Protein AF-A0A846P3D3-F1 (afdb_monomer)

Foldseek 3Di:
DPPVVVVLVVVVVVLVVQVVCCVVPNPCSLVVVLVVLLVVLLVVLCVVCVPPAQQFVVSVCCDPVPVDPRQVVFWDKDWPDGDRFKTKIKTQGGNLLVSCVVVVNLVSSCSNPVVSVVSSSCSRPVQKDWDWPDDSSVVGRITIIMIGRDD

Structure (mmCIF, N/CA/C/O backbone):
data_AF-A0A846P3D3-F1
#
_entry.id   AF-A0A846P3D3-F1
#
loop_
_atom_site.group_PDB
_atom_site.id
_atom_site.type_symbol
_atom_site.label_atom_id
_atom_site.label_alt_id
_atom_site.label_comp_id
_atom_site.label_asym_id
_atom_site.label_entity_id
_atom_site.label_seq_id
_atom_site.pdbx_PDB_ins_code
_atom_site.Cartn_x
_atom_site.Cartn_y
_atom_site.Cartn_z
_atom_site.occupancy
_atom_site.B_iso_or_equiv
_atom_site.auth_seq_id
_atom_site.auth_comp_id
_atom_site.auth_asym_id
_atom_site.auth_atom_id
_atom_site.pdbx_PDB_model_num
ATOM 1 N N . MET A 1 1 ? 13.171 -7.861 20.422 1.00 57.34 1 MET A N 1
ATOM 2 C CA . MET A 1 1 ? 11.739 -7.780 20.056 1.00 57.34 1 MET A CA 1
ATOM 3 C C . MET A 1 1 ? 11.678 -7.759 18.538 1.00 57.34 1 MET A C 1
ATOM 5 O O . MET A 1 1 ? 12.420 -6.981 17.956 1.00 57.34 1 MET A O 1
ATOM 9 N N . ASP A 1 2 ? 10.914 -8.660 17.919 1.00 84.06 2 ASP A N 1
ATOM 10 C CA . ASP A 1 2 ? 10.761 -8.735 16.457 1.00 84.06 2 ASP A CA 1
ATOM 11 C C . ASP A 1 2 ? 10.287 -7.377 15.907 1.00 84.06 2 ASP A C 1
ATOM 13 O O . ASP A 1 2 ? 9.361 -6.783 16.462 1.00 84.06 2 ASP A O 1
ATOM 17 N N . SER A 1 3 ? 10.919 -6.873 14.841 1.00 84.38 3 SER A N 1
ATOM 18 C CA . SER A 1 3 ? 10.549 -5.611 14.187 1.00 84.38 3 SER A CA 1
ATOM 19 C C . SER A 1 3 ? 9.067 -5.544 13.808 1.00 84.38 3 SER A C 1
ATOM 21 O O . SER A 1 3 ? 8.473 -4.469 13.872 1.00 84.38 3 SER A O 1
ATOM 23 N N . LEU A 1 4 ? 8.443 -6.681 13.475 1.00 89.50 4 LEU A N 1
ATOM 24 C CA . LEU A 1 4 ? 7.014 -6.728 13.153 1.00 89.50 4 LEU A CA 1
ATOM 25 C C . LEU A 1 4 ? 6.129 -6.592 14.391 1.00 89.50 4 LEU A C 1
ATOM 27 O O . LEU A 1 4 ? 5.086 -5.947 14.324 1.00 89.50 4 LEU A O 1
ATOM 31 N N . GLU A 1 5 ? 6.551 -7.128 15.536 1.00 91.88 5 GLU A N 1
ATOM 32 C CA . GLU A 1 5 ? 5.838 -6.917 16.800 1.00 91.88 5 GLU A CA 1
ATOM 33 C C . GLU A 1 5 ? 5.926 -5.457 17.258 1.00 91.88 5 GLU A C 1
ATOM 35 O O . GLU A 1 5 ? 4.974 -4.928 17.831 1.00 91.88 5 GLU A O 1
ATOM 40 N N . ILE A 1 6 ? 7.035 -4.772 16.961 1.00 93.94 6 ILE A N 1
ATOM 41 C CA . ILE A 1 6 ? 7.163 -3.329 17.203 1.00 93.94 6 ILE A CA 1
ATOM 42 C C . ILE A 1 6 ? 6.209 -2.544 16.297 1.00 93.94 6 ILE A C 1
ATOM 44 O O . ILE A 1 6 ? 5.409 -1.751 16.793 1.00 93.94 6 ILE A O 1
ATOM 48 N N . GLU A 1 7 ? 6.240 -2.786 14.983 1.00 93.75 7 GLU A N 1
ATOM 49 C CA . GLU A 1 7 ? 5.350 -2.098 14.036 1.00 93.75 7 GLU A CA 1
ATOM 50 C C . GLU A 1 7 ? 3.873 -2.366 14.354 1.00 93.75 7 GLU A C 1
ATOM 52 O O . GLU A 1 7 ? 3.046 -1.460 14.272 1.00 93.75 7 GLU A O 1
ATOM 57 N N . LYS A 1 8 ? 3.525 -3.583 14.788 1.00 95.75 8 LYS A N 1
ATOM 58 C CA . LYS A 1 8 ? 2.164 -3.918 15.219 1.00 95.75 8 LYS A CA 1
ATOM 59 C C . LYS A 1 8 ? 1.699 -3.023 16.365 1.00 95.75 8 LYS A C 1
ATOM 61 O O . LYS A 1 8 ? 0.603 -2.474 16.277 1.00 95.75 8 LYS A O 1
ATOM 66 N N . LYS A 1 9 ? 2.528 -2.830 17.399 1.00 96.69 9 LYS A N 1
ATOM 67 C CA . LYS A 1 9 ? 2.213 -1.928 18.522 1.00 96.69 9 LYS A CA 1
ATOM 68 C C . LYS A 1 9 ? 1.972 -0.499 18.034 1.00 96.69 9 LYS A C 1
ATOM 70 O O . LYS A 1 9 ? 0.965 0.105 18.396 1.00 96.69 9 LYS A O 1
ATOM 75 N N . TYR A 1 10 ? 2.812 0.005 17.129 1.00 96.94 10 TYR A N 1
ATOM 76 C CA . TYR A 1 10 ? 2.613 1.335 16.544 1.00 96.94 10 TYR A CA 1
ATOM 77 C C . TYR A 1 10 ? 1.358 1.437 15.671 1.00 96.94 10 TYR A C 1
ATOM 79 O O . TYR A 1 10 ? 0.704 2.482 15.652 1.00 96.94 10 TYR A O 1
ATOM 87 N N . ILE A 1 11 ? 0.978 0.375 14.954 1.00 97.62 11 ILE A N 1
ATOM 88 C CA . ILE A 1 11 ? -0.299 0.330 14.231 1.00 97.62 11 ILE A CA 1
ATOM 89 C C . ILE A 1 11 ? -1.469 0.379 15.216 1.00 97.62 11 ILE A C 1
ATOM 91 O O . ILE A 1 11 ? -2.399 1.157 15.002 1.00 97.62 11 ILE A O 1
ATOM 95 N N . GLU A 1 12 ? -1.429 -0.406 16.292 1.00 98.31 12 GLU A N 1
ATOM 96 C CA . GLU A 1 12 ? -2.471 -0.422 17.324 1.00 98.31 12 GLU A CA 1
ATOM 97 C C . GLU A 1 12 ? -2.650 0.957 17.971 1.00 98.31 12 GLU A C 1
ATOM 99 O O . GLU A 1 12 ? -3.777 1.445 18.094 1.00 98.31 12 GLU A O 1
ATOM 104 N N . GLU A 1 13 ? -1.552 1.618 18.336 1.00 98.25 13 GLU A N 1
ATOM 105 C CA . GLU A 1 13 ? -1.558 2.985 18.863 1.00 98.25 13 GLU A CA 1
ATOM 106 C C . GLU A 1 13 ? -2.115 3.980 17.844 1.00 98.25 13 GLU A C 1
ATOM 108 O O . GLU A 1 13 ? -3.034 4.738 18.159 1.00 98.25 13 GLU A O 1
ATOM 113 N N . ARG A 1 14 ? -1.632 3.938 16.595 1.00 97.62 14 ARG A N 1
ATOM 114 C CA . ARG A 1 14 ? -2.106 4.812 15.513 1.00 97.62 14 ARG A CA 1
ATOM 115 C C . ARG A 1 14 ? -3.607 4.666 15.289 1.00 97.62 14 ARG A C 1
ATOM 117 O O . ARG A 1 14 ? -4.296 5.673 15.137 1.00 97.62 14 ARG A O 1
ATOM 124 N N . VAL A 1 15 ? -4.123 3.436 15.278 1.00 98.38 15 VAL A N 1
ATOM 125 C CA . VAL A 1 15 ? -5.561 3.171 15.145 1.00 98.38 15 VAL A CA 1
ATOM 126 C C . VAL A 1 15 ? -6.323 3.783 16.319 1.00 98.38 15 VAL A C 1
ATOM 128 O O . VAL A 1 15 ? -7.286 4.512 16.088 1.00 98.38 15 VAL A O 1
ATOM 131 N N . LYS A 1 16 ? -5.883 3.557 17.564 1.00 98.25 16 LYS A N 1
ATOM 132 C CA . LYS A 1 16 ? -6.533 4.124 18.761 1.00 98.25 16 LYS A CA 1
ATOM 133 C C . LYS A 1 16 ? -6.556 5.653 18.728 1.00 98.25 16 LYS A C 1
ATOM 135 O O . LYS A 1 16 ? -7.607 6.247 18.962 1.00 98.25 16 LYS A O 1
ATOM 140 N N . VAL A 1 17 ? -5.434 6.284 18.383 1.00 97.94 17 VAL A N 1
ATOM 141 C CA . VAL A 1 17 ? -5.314 7.746 18.279 1.00 97.94 17 VAL A CA 1
ATOM 142 C C . VAL A 1 17 ? -6.241 8.294 17.196 1.00 97.94 17 VAL A C 1
ATOM 144 O O . VAL A 1 17 ? -7.031 9.197 17.465 1.00 97.94 17 VAL A O 1
ATOM 147 N N . LEU A 1 18 ? -6.211 7.729 15.985 1.00 97.69 18 LEU A N 1
ATOM 148 C CA . LEU A 1 18 ? -7.060 8.194 14.885 1.00 97.69 18 LEU A CA 1
ATOM 149 C C . LEU A 1 18 ? -8.551 8.011 15.186 1.00 97.69 18 LEU A C 1
ATOM 151 O O . LEU A 1 18 ? -9.343 8.883 14.840 1.00 97.69 18 LEU A O 1
ATOM 155 N N . ARG A 1 19 ? -8.937 6.931 15.874 1.00 97.38 19 ARG A N 1
ATOM 156 C CA . ARG A 1 19 ? -10.322 6.723 16.324 1.00 97.38 19 ARG A CA 1
ATOM 157 C C . ARG A 1 19 ? -10.750 7.717 17.397 1.00 97.38 19 ARG A C 1
ATOM 159 O O . ARG A 1 19 ? -11.865 8.230 17.333 1.00 97.38 19 ARG A O 1
ATOM 166 N N . ALA A 1 20 ? -9.882 8.019 18.360 1.00 97.62 20 ALA A N 1
ATOM 167 C CA . ALA A 1 20 ? -10.166 9.033 19.372 1.00 97.62 20 ALA A CA 1
ATOM 168 C C . ALA A 1 20 ? -10.369 10.418 18.734 1.00 97.62 20 ALA A C 1
ATOM 170 O O . ALA A 1 20 ? -11.333 11.112 19.057 1.00 97.62 20 ALA A O 1
ATOM 171 N N . LEU A 1 21 ? -9.513 10.781 17.773 1.00 97.00 21 LEU A N 1
ATOM 172 C CA . LEU A 1 21 ? -9.635 12.024 17.010 1.00 97.00 21 LEU A CA 1
ATOM 173 C C . LEU A 1 21 ? -10.881 12.042 16.117 1.00 97.00 21 LEU A C 1
ATOM 175 O O . LEU A 1 21 ? -11.544 13.068 16.004 1.00 97.00 21 LEU A O 1
ATOM 179 N N . GLU A 1 22 ? -11.235 10.919 15.490 1.00 96.38 22 GLU A N 1
ATOM 180 C CA . GLU A 1 22 ? -12.458 10.806 14.687 1.00 96.38 22 GLU A CA 1
ATOM 181 C C . GLU A 1 22 ? -13.708 11.035 15.541 1.00 96.38 22 GLU A C 1
ATOM 183 O O . GLU A 1 22 ? -14.631 11.721 15.103 1.00 96.38 22 GLU A O 1
ATOM 188 N N . LYS A 1 23 ? -13.724 10.529 16.779 1.00 94.94 23 LYS A N 1
ATOM 189 C CA . LYS A 1 23 ? -14.835 10.740 17.714 1.00 94.94 23 LYS A CA 1
ATOM 190 C C . LYS A 1 23 ? -15.013 12.214 18.092 1.00 94.94 23 LYS A C 1
ATOM 192 O O . LYS A 1 23 ? -16.148 12.648 18.257 1.00 94.94 23 LYS A O 1
ATOM 197 N N . SER A 1 24 ? -13.925 12.976 18.229 1.00 92.81 24 SER A N 1
ATOM 198 C CA . SER A 1 24 ? -13.985 14.393 18.621 1.00 92.81 24 SER A CA 1
ATOM 199 C C . SER A 1 24 ? -14.129 15.364 17.444 1.00 92.81 24 SER A C 1
ATOM 201 O O . SER A 1 24 ? -14.708 16.432 17.607 1.00 92.81 24 SER A O 1
ATOM 203 N N . SER A 1 25 ? -13.607 15.008 16.265 1.00 92.31 25 SER A N 1
ATOM 204 C CA . SER A 1 25 ? -13.448 15.918 15.114 1.00 92.31 25 SER A CA 1
ATOM 205 C C . SER A 1 25 ? -14.168 15.449 13.839 1.00 92.31 25 SER A C 1
ATOM 207 O O . SER A 1 25 ? -14.136 16.132 12.812 1.00 92.31 25 SER A O 1
ATOM 209 N N . GLY A 1 26 ? -14.813 14.281 13.881 1.00 91.38 26 GLY A N 1
ATOM 210 C CA . GLY A 1 26 ? -15.526 13.665 12.764 1.00 91.38 26 GLY A CA 1
ATOM 211 C C . GLY A 1 26 ? -14.628 12.929 11.761 1.00 91.38 26 GLY A C 1
ATOM 212 O O . GLY A 1 26 ? -13.402 13.050 11.754 1.00 91.38 26 GLY A O 1
ATOM 213 N N . LYS A 1 27 ? -15.263 12.185 10.843 1.00 84.69 27 LYS A N 1
ATOM 214 C CA . LYS A 1 27 ? -14.602 11.268 9.884 1.00 84.69 27 LYS A CA 1
ATOM 215 C C . LYS A 1 27 ? -13.538 11.917 8.990 1.00 84.69 27 LYS A C 1
ATOM 217 O O . LYS A 1 27 ? -12.589 11.255 8.573 1.00 84.69 27 LYS A O 1
ATOM 222 N N . LYS A 1 28 ? -13.659 13.225 8.727 1.00 94.19 28 LYS A N 1
ATOM 223 C CA . LYS A 1 28 ? -12.717 13.985 7.886 1.00 94.19 28 LYS A CA 1
ATOM 224 C C . LYS A 1 28 ? -11.292 13.999 8.446 1.00 94.19 28 LYS A C 1
ATOM 226 O O . LYS A 1 28 ? -10.359 14.260 7.691 1.00 94.19 28 LYS A O 1
ATOM 231 N N . ILE A 1 29 ? -11.092 13.735 9.741 1.00 96.31 29 ILE A N 1
ATOM 232 C CA . ILE A 1 29 ? -9.746 13.742 10.323 1.00 96.31 29 ILE A CA 1
ATOM 233 C C . ILE A 1 29 ? -8.871 12.611 9.778 1.00 96.31 29 ILE A C 1
ATOM 235 O O . ILE A 1 29 ? -7.685 12.824 9.543 1.00 96.31 29 ILE A O 1
ATOM 239 N N . ILE A 1 30 ? -9.455 11.440 9.501 1.00 96.38 30 ILE A N 1
ATOM 240 C CA . ILE A 1 30 ? -8.717 10.311 8.925 1.00 96.38 30 ILE A CA 1
ATOM 241 C C . ILE A 1 30 ? -8.305 10.645 7.489 1.00 96.38 30 ILE A C 1
ATOM 243 O O . ILE A 1 30 ? -7.184 10.340 7.091 1.00 96.38 30 ILE A O 1
ATOM 247 N N . ASP A 1 31 ? -9.173 11.317 6.725 1.00 96.50 31 ASP A N 1
ATOM 248 C CA . ASP A 1 31 ? -8.834 11.792 5.377 1.00 96.50 31 ASP A CA 1
ATOM 249 C C . ASP A 1 31 ? -7.683 12.797 5.406 1.00 96.50 31 ASP A C 1
ATOM 251 O O . ASP A 1 31 ? -6.713 12.638 4.672 1.00 96.50 31 ASP A O 1
ATOM 255 N N . ARG A 1 32 ? -7.731 13.771 6.322 1.00 97.25 32 ARG A N 1
ATOM 256 C CA . ARG A 1 32 ? -6.648 14.749 6.503 1.00 97.25 32 ARG A CA 1
ATOM 257 C C . ARG A 1 32 ? -5.327 14.086 6.892 1.00 97.25 32 ARG A C 1
ATOM 259 O O . ARG A 1 32 ? -4.291 14.427 6.331 1.00 97.25 32 ARG A O 1
ATOM 266 N N . ALA A 1 33 ? -5.359 13.129 7.819 1.00 97.25 33 ALA A N 1
ATOM 267 C CA . ALA A 1 33 ? -4.172 12.375 8.215 1.00 97.25 33 ALA A CA 1
ATOM 268 C C . ALA A 1 33 ? -3.601 11.562 7.042 1.00 97.25 33 ALA A C 1
ATOM 270 O O . ALA A 1 33 ? -2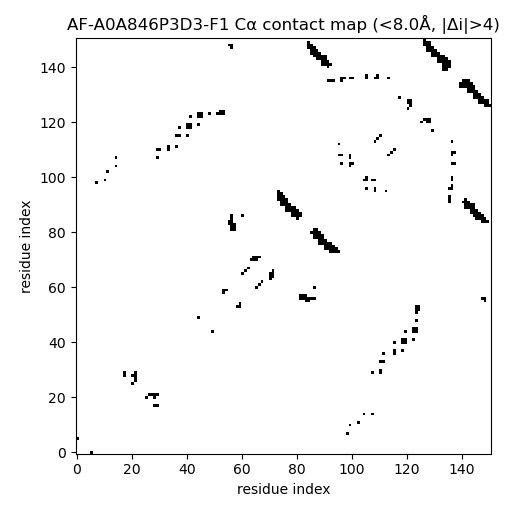.385 11.506 6.855 1.00 97.25 33 ALA A O 1
ATOM 271 N N . ALA A 1 34 ? -4.471 10.963 6.228 1.00 97.56 34 ALA A N 1
ATOM 272 C CA . ALA A 1 34 ? -4.063 10.241 5.034 1.00 97.56 34 ALA A CA 1
ATOM 273 C C . ALA A 1 34 ? -3.451 11.171 3.984 1.00 97.56 34 ALA A C 1
ATOM 275 O O . ALA A 1 34 ? -2.434 10.818 3.396 1.00 97.56 34 ALA A O 1
ATOM 276 N N . ASP A 1 35 ? -4.019 12.355 3.763 1.00 97.94 35 ASP A N 1
ATOM 277 C CA . ASP A 1 35 ? -3.470 13.345 2.834 1.00 97.94 35 ASP A CA 1
ATOM 278 C C . ASP A 1 35 ? -2.103 13.859 3.282 1.00 97.94 35 ASP A C 1
ATOM 280 O O . ASP A 1 35 ? -1.193 13.975 2.461 1.00 97.94 35 ASP A O 1
ATOM 284 N N . GLU A 1 36 ? -1.911 14.079 4.580 1.00 98.12 36 GLU A N 1
ATOM 285 C CA . GLU A 1 36 ? -0.592 14.429 5.100 1.00 98.12 36 GLU A CA 1
ATOM 286 C C . GLU A 1 36 ? 0.399 13.273 4.931 1.00 98.12 36 GLU A C 1
ATOM 288 O O . GLU A 1 36 ? 1.512 13.466 4.440 1.00 98.12 36 GLU A O 1
ATOM 293 N N . LYS A 1 37 ? -0.025 12.034 5.205 1.00 97.94 37 LYS A N 1
ATOM 294 C CA . LYS A 1 37 ? 0.811 10.860 4.942 1.00 97.94 37 LYS A CA 1
ATOM 295 C C . LYS A 1 37 ? 1.187 10.741 3.462 1.00 97.94 37 LYS A C 1
ATOM 297 O O . LYS A 1 37 ? 2.334 10.402 3.179 1.00 97.94 37 LYS A O 1
ATOM 302 N N . LYS A 1 38 ? 0.279 11.060 2.527 1.00 98.50 38 LYS A N 1
ATOM 303 C CA . LYS A 1 38 ? 0.570 11.104 1.079 1.00 98.50 38 LYS A CA 1
ATOM 304 C C . LYS A 1 38 ? 1.691 12.102 0.756 1.00 98.50 38 LYS A C 1
ATOM 306 O O . LYS A 1 38 ? 2.562 11.792 -0.050 1.00 98.50 38 LYS A O 1
ATOM 311 N N . ARG A 1 39 ? 1.714 13.275 1.396 1.00 98.31 39 ARG A N 1
ATOM 312 C CA . ARG A 1 39 ? 2.800 14.256 1.206 1.00 98.31 39 ARG A CA 1
ATOM 313 C C . ARG A 1 39 ? 4.131 13.736 1.738 1.00 98.31 39 ARG A C 1
ATOM 315 O O . ARG A 1 39 ? 5.146 13.835 1.053 1.00 98.31 39 ARG A O 1
ATOM 322 N N . LEU A 1 40 ? 4.116 13.139 2.931 1.00 97.81 40 LEU A N 1
ATOM 323 C CA . LEU A 1 40 ? 5.313 12.569 3.553 1.00 97.81 40 LEU A CA 1
ATOM 324 C C . LEU A 1 40 ? 5.897 11.426 2.718 1.00 97.81 40 LEU A C 1
ATOM 326 O O . LEU A 1 40 ? 7.104 11.395 2.485 1.00 97.81 40 LEU A O 1
ATOM 330 N N . ILE A 1 41 ? 5.050 10.515 2.226 1.00 96.56 41 ILE A N 1
ATOM 331 C CA . ILE A 1 41 ? 5.507 9.411 1.379 1.00 96.56 41 ILE A CA 1
ATOM 332 C C . ILE A 1 41 ? 6.038 9.917 0.037 1.00 96.56 41 ILE A C 1
ATOM 334 O O . ILE A 1 41 ? 7.086 9.457 -0.398 1.00 96.56 41 ILE A O 1
ATOM 338 N N . GLU A 1 42 ? 5.373 10.887 -0.601 1.00 97.50 42 GLU A N 1
ATOM 339 C CA . GLU A 1 42 ? 5.848 11.464 -1.862 1.00 97.50 42 GLU A CA 1
ATOM 340 C C . GLU A 1 42 ? 7.236 12.086 -1.697 1.00 97.50 42 GLU A C 1
ATOM 342 O O . GLU A 1 42 ? 8.131 11.809 -2.497 1.00 97.50 42 GLU A O 1
ATOM 347 N N . LYS A 1 43 ? 7.423 12.893 -0.645 1.00 97.44 43 LYS A N 1
ATOM 348 C CA . LYS A 1 43 ? 8.711 13.515 -0.329 1.00 97.44 43 LYS A CA 1
ATOM 349 C C . LYS A 1 43 ? 9.792 12.457 -0.110 1.00 97.44 43 LYS A 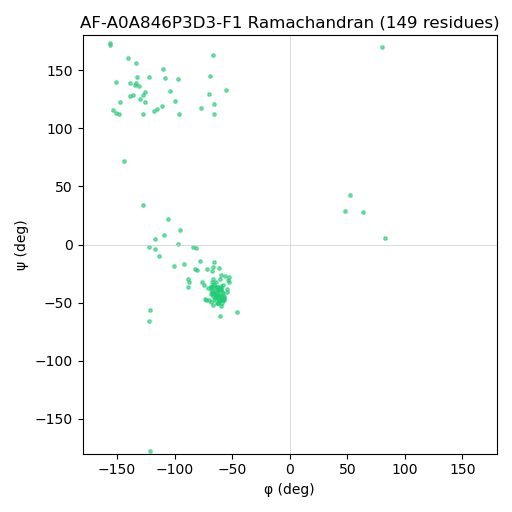C 1
ATOM 351 O O . LYS A 1 43 ? 10.828 12.515 -0.763 1.00 97.44 43 LYS A O 1
ATOM 356 N N . ARG A 1 44 ? 9.515 11.458 0.734 1.00 95.31 44 ARG A N 1
ATOM 357 C CA . ARG A 1 44 ? 10.450 10.370 1.048 1.00 95.31 44 ARG A CA 1
ATOM 358 C C . ARG A 1 44 ? 10.881 9.599 -0.198 1.00 95.31 44 ARG A C 1
ATOM 360 O O . ARG A 1 44 ? 12.072 9.410 -0.406 1.00 95.31 44 ARG A O 1
ATOM 367 N N . ILE A 1 45 ? 9.930 9.208 -1.049 1.00 95.38 45 ILE A N 1
ATOM 368 C CA . ILE A 1 45 ? 10.233 8.484 -2.291 1.00 95.38 45 ILE A CA 1
ATOM 369 C C . ILE A 1 45 ? 11.081 9.340 -3.233 1.00 95.38 45 ILE A C 1
ATOM 371 O O . ILE A 1 45 ? 12.063 8.848 -3.782 1.00 95.38 45 ILE A O 1
ATOM 375 N N . LYS A 1 46 ? 10.741 10.624 -3.407 1.00 95.31 46 LYS A N 1
ATOM 376 C CA . LYS A 1 46 ? 11.534 11.529 -4.252 1.00 95.31 46 LYS A CA 1
ATOM 377 C C . LYS A 1 46 ? 12.952 11.715 -3.727 1.00 95.31 46 LYS A C 1
ATOM 379 O O . LYS A 1 46 ? 13.858 11.839 -4.534 1.00 95.31 46 LYS A O 1
ATOM 384 N N . GLU A 1 47 ? 13.145 11.753 -2.412 1.00 95.50 47 GLU A N 1
ATOM 385 C CA . GLU A 1 47 ? 14.467 11.895 -1.796 1.00 95.50 47 GLU A CA 1
ATOM 386 C C . GLU A 1 47 ? 15.303 10.615 -1.925 1.00 95.50 47 GLU A C 1
ATOM 388 O O . GLU A 1 47 ? 16.457 10.681 -2.352 1.00 95.50 47 GLU A O 1
ATOM 393 N N . GLU A 1 48 ? 14.714 9.461 -1.604 1.00 93.81 48 GLU A N 1
ATOM 394 C CA . GLU A 1 48 ? 15.371 8.147 -1.625 1.00 93.81 48 GLU A CA 1
ATOM 395 C C . GLU A 1 48 ? 15.750 7.719 -3.050 1.00 93.81 48 GLU A C 1
ATOM 397 O O . GLU A 1 48 ? 16.872 7.277 -3.293 1.00 93.81 48 GLU A O 1
ATOM 402 N N . TYR A 1 49 ? 14.854 7.935 -4.017 1.00 93.69 49 TYR A N 1
ATOM 403 C CA . TYR A 1 49 ? 15.029 7.527 -5.413 1.00 93.69 49 TYR A CA 1
ATOM 404 C C . TYR A 1 49 ? 15.354 8.707 -6.344 1.00 93.69 49 TYR A C 1
ATOM 406 O O . TYR A 1 49 ? 15.173 8.603 -7.552 1.00 93.69 49 TYR A O 1
ATOM 414 N N . LYS A 1 50 ? 15.880 9.830 -5.827 1.00 92.75 50 LYS A N 1
ATOM 415 C CA . LYS A 1 50 ? 16.122 11.071 -6.606 1.00 92.75 50 LYS A CA 1
ATOM 416 C C . LYS A 1 50 ? 16.938 10.895 -7.893 1.00 92.75 50 LYS A C 1
ATOM 418 O O . LYS A 1 50 ? 16.774 11.664 -8.832 1.00 92.75 50 LYS A O 1
ATOM 423 N N . ASN A 1 51 ? 17.813 9.890 -7.924 1.00 93.75 51 ASN A N 1
ATOM 424 C CA . ASN A 1 51 ? 18.697 9.581 -9.052 1.00 93.75 51 ASN A CA 1
ATOM 425 C C . ASN A 1 51 ? 18.294 8.289 -9.786 1.00 93.75 51 ASN A C 1
ATOM 427 O O . ASN A 1 51 ? 19.050 7.791 -10.618 1.00 93.75 51 ASN A O 1
ATOM 431 N N . ILE A 1 52 ? 17.141 7.708 -9.449 1.00 93.44 52 ILE A N 1
ATOM 432 C CA . ILE A 1 52 ? 16.664 6.432 -9.978 1.00 93.44 52 ILE A CA 1
ATOM 433 C C . ILE A 1 52 ? 15.253 6.642 -10.510 1.00 93.44 52 ILE A C 1
ATOM 435 O O . ILE A 1 52 ? 14.307 6.829 -9.752 1.00 93.44 52 ILE A O 1
ATOM 439 N N . ILE A 1 53 ? 15.099 6.544 -11.826 1.00 94.19 53 ILE A N 1
ATOM 440 C CA . ILE A 1 53 ? 13.786 6.528 -12.467 1.00 94.19 53 ILE A CA 1
ATOM 441 C C . ILE A 1 53 ? 13.655 5.178 -13.173 1.00 94.19 53 ILE A C 1
ATOM 44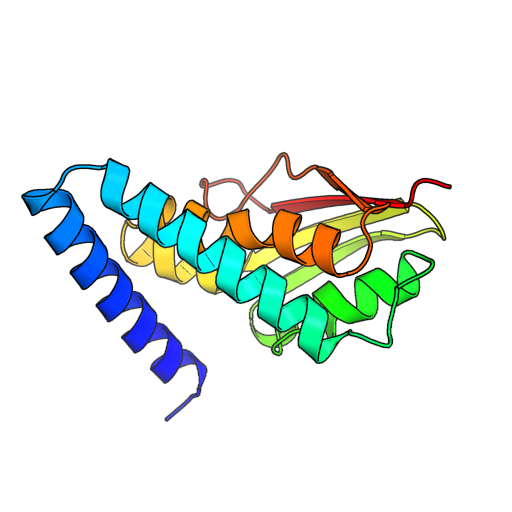3 O O . ILE A 1 53 ? 14.415 4.926 -14.109 1.00 94.19 53 ILE A O 1
ATOM 447 N N . PRO A 1 54 ? 12.731 4.292 -12.756 1.00 94.38 54 PRO A N 1
ATOM 448 C CA . PRO A 1 54 ? 12.556 3.011 -13.423 1.00 94.38 54 PRO A CA 1
ATOM 449 C C . PRO A 1 54 ? 12.036 3.232 -14.848 1.00 94.38 54 PRO A C 1
ATOM 451 O O . PRO A 1 54 ? 10.966 3.815 -15.043 1.00 94.38 54 PRO A O 1
ATOM 454 N N . VAL A 1 55 ? 12.788 2.757 -15.844 1.00 95.25 55 VAL A N 1
ATOM 455 C CA . VAL A 1 55 ? 12.478 2.927 -17.280 1.00 95.25 55 VAL A CA 1
ATOM 456 C C . VAL A 1 55 ? 11.773 1.718 -17.900 1.00 95.25 55 VAL A C 1
ATOM 458 O O . VAL A 1 55 ? 11.487 1.704 -19.095 1.00 95.25 55 VAL A O 1
ATOM 461 N N . ASN A 1 56 ? 11.512 0.684 -17.102 1.00 96.88 56 ASN A N 1
ATOM 462 C CA . ASN A 1 56 ? 10.738 -0.495 -17.472 1.00 96.88 56 ASN A CA 1
ATOM 463 C C . ASN A 1 56 ? 10.148 -1.158 -16.215 1.00 96.88 56 ASN A C 1
ATOM 465 O O . ASN A 1 56 ? 10.479 -0.797 -15.080 1.00 96.88 56 ASN A O 1
ATOM 469 N N . MET A 1 57 ? 9.276 -2.143 -16.418 1.00 97.50 57 MET A N 1
ATOM 470 C CA . MET A 1 57 ? 8.620 -2.845 -15.315 1.00 97.50 57 MET A CA 1
ATOM 471 C C . MET A 1 57 ? 9.535 -3.774 -14.525 1.00 97.50 57 MET A C 1
ATOM 473 O O . MET A 1 57 ? 9.216 -4.057 -13.376 1.00 97.50 57 MET A O 1
ATOM 477 N N . ASP A 1 58 ? 10.665 -4.225 -15.074 1.00 96.75 58 ASP A N 1
ATOM 478 C CA . ASP A 1 58 ? 11.632 -5.018 -14.306 1.00 96.75 58 ASP A CA 1
ATOM 479 C C . ASP A 1 58 ? 12.268 -4.184 -13.193 1.00 96.75 58 ASP A C 1
ATOM 481 O O . ASP A 1 58 ? 12.283 -4.597 -12.031 1.00 96.75 58 ASP A O 1
ATOM 485 N N . GLN A 1 59 ? 12.730 -2.978 -13.532 1.00 96.44 59 GLN A N 1
ATOM 486 C CA . GLN A 1 59 ? 13.278 -2.030 -12.563 1.00 96.44 59 GLN A CA 1
ATOM 487 C C . GLN A 1 59 ? 12.208 -1.578 -11.569 1.00 96.44 59 GLN A C 1
ATOM 489 O O . GLN A 1 59 ? 12.447 -1.573 -10.363 1.00 96.44 59 GLN A O 1
ATOM 494 N N . PHE A 1 60 ? 11.014 -1.243 -12.065 1.00 97.12 60 PHE A N 1
ATOM 495 C CA . PHE A 1 60 ? 9.903 -0.821 -11.217 1.00 97.12 60 PHE A CA 1
ATOM 496 C C . PHE A 1 60 ? 9.492 -1.919 -10.227 1.00 97.12 60 PHE A C 1
ATOM 498 O O . PHE A 1 60 ? 9.381 -1.649 -9.034 1.00 97.12 60 PHE A O 1
A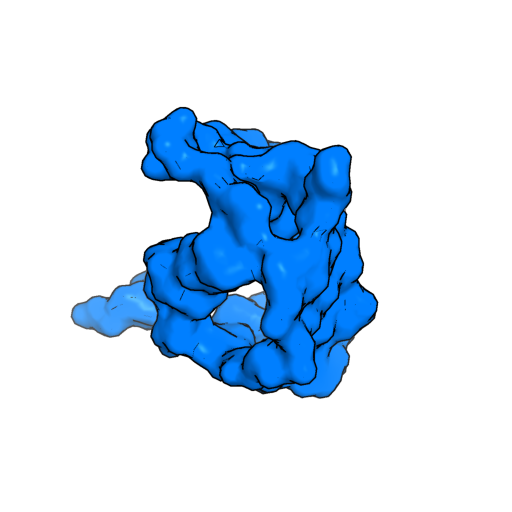TOM 505 N N . PHE A 1 61 ? 9.337 -3.161 -10.699 1.00 96.62 61 PHE A N 1
ATOM 506 C CA . PHE A 1 61 ? 9.016 -4.323 -9.869 1.00 96.62 61 PHE A CA 1
ATOM 507 C C . PHE A 1 61 ? 10.053 -4.535 -8.767 1.00 96.62 61 PHE A C 1
ATOM 509 O O . PHE A 1 61 ? 9.681 -4.743 -7.611 1.00 96.62 61 PHE A O 1
ATOM 516 N N . LYS A 1 62 ? 11.346 -4.468 -9.112 1.00 94.50 62 LYS A N 1
ATOM 517 C CA . LYS A 1 62 ? 12.427 -4.646 -8.141 1.00 94.50 62 LYS A CA 1
ATOM 518 C C . LYS A 1 62 ? 12.315 -3.625 -7.008 1.00 94.50 62 LYS A C 1
ATOM 520 O O . LYS A 1 62 ? 12.331 -4.019 -5.847 1.00 94.50 62 LYS A O 1
ATOM 525 N N . ILE A 1 63 ? 12.088 -2.355 -7.341 1.00 94.75 63 ILE A N 1
ATOM 526 C CA . ILE A 1 63 ? 11.912 -1.298 -6.341 1.00 94.75 63 ILE A CA 1
ATOM 527 C C . ILE A 1 63 ? 10.697 -1.602 -5.456 1.00 94.75 63 ILE A C 1
ATOM 529 O O . ILE A 1 63 ? 10.852 -1.807 -4.259 1.00 94.75 63 ILE A O 1
ATOM 533 N N . ILE A 1 64 ? 9.490 -1.686 -6.019 1.00 94.06 64 ILE A N 1
ATOM 534 C CA . ILE A 1 64 ? 8.262 -1.642 -5.203 1.00 94.06 64 ILE A CA 1
ATOM 535 C C . ILE A 1 64 ? 7.854 -2.978 -4.568 1.00 94.06 64 ILE A C 1
ATOM 537 O O . ILE A 1 64 ? 7.069 -2.972 -3.625 1.00 94.06 64 ILE A O 1
ATOM 541 N N . PHE A 1 65 ? 8.314 -4.118 -5.099 1.00 92.56 65 PHE A N 1
ATOM 542 C CA . PHE A 1 65 ? 7.931 -5.452 -4.614 1.00 92.56 65 PHE A CA 1
ATOM 543 C C . PHE A 1 65 ? 9.089 -6.233 -3.986 1.00 92.56 65 PHE A C 1
ATOM 545 O O . PHE A 1 65 ? 8.837 -7.276 -3.384 1.00 92.56 65 PHE A O 1
ATOM 552 N N . SER A 1 66 ? 10.336 -5.764 -4.111 1.00 86.81 66 SER A N 1
ATOM 553 C CA . SER A 1 66 ? 11.501 -6.434 -3.511 1.00 86.81 66 SER A CA 1
ATOM 554 C C . SER A 1 66 ? 12.259 -5.531 -2.543 1.00 86.81 66 SER A C 1
ATOM 556 O O . SER A 1 66 ? 12.406 -5.896 -1.378 1.00 86.81 66 SER A O 1
ATOM 558 N N . ASP A 1 67 ? 12.702 -4.363 -3.003 1.00 87.31 67 ASP A N 1
ATOM 559 C CA . ASP A 1 67 ? 13.669 -3.542 -2.268 1.00 87.31 67 ASP A CA 1
ATOM 560 C C . ASP A 1 67 ? 12.991 -2.598 -1.262 1.00 87.31 67 ASP A C 1
ATOM 562 O O . ASP A 1 67 ? 13.531 -2.334 -0.187 1.00 87.31 67 ASP A O 1
ATOM 566 N N . PHE A 1 68 ? 11.783 -2.123 -1.574 1.00 85.00 68 PHE A N 1
ATOM 567 C CA . PHE A 1 68 ? 11.091 -1.120 -0.775 1.00 85.00 68 PHE A CA 1
ATOM 568 C C . PHE A 1 68 ? 10.706 -1.641 0.615 1.00 85.00 68 PHE A C 1
ATOM 570 O O . PHE A 1 68 ? 9.844 -2.512 0.754 1.00 85.00 68 PHE A O 1
ATOM 577 N N . GLU A 1 69 ? 11.349 -1.085 1.646 1.00 83.69 69 GLU A N 1
ATOM 578 C CA . GLU A 1 69 ? 11.040 -1.264 3.075 1.00 83.69 69 GLU A CA 1
ATOM 579 C C . GLU A 1 69 ? 10.839 -2.733 3.516 1.00 83.69 69 GLU A C 1
ATOM 581 O O . GLU A 1 69 ? 10.100 -3.023 4.455 1.00 83.69 69 GLU A O 1
ATOM 586 N N . GLY A 1 70 ? 11.488 -3.691 2.839 1.00 83.50 70 GLY A N 1
ATOM 587 C CA . GLY A 1 70 ? 11.343 -5.120 3.137 1.00 83.50 70 GLY A CA 1
ATOM 588 C C . GLY A 1 70 ? 9.928 -5.668 2.911 1.00 83.50 70 GLY A C 1
ATOM 589 O O . GLY A 1 70 ? 9.534 -6.637 3.565 1.00 83.50 70 GLY A O 1
ATOM 590 N N . ILE A 1 71 ? 9.153 -5.076 1.995 1.00 86.12 71 ILE A N 1
ATOM 591 C CA . ILE A 1 71 ? 7.766 -5.462 1.685 1.00 86.12 71 ILE A CA 1
ATOM 592 C C . ILE A 1 71 ? 7.617 -6.954 1.345 1.00 86.12 71 ILE A C 1
ATOM 594 O O . ILE A 1 71 ? 6.598 -7.575 1.661 1.00 86.12 71 ILE A O 1
ATOM 598 N N . ASN A 1 72 ? 8.650 -7.561 0.758 1.00 87.44 72 ASN A N 1
ATOM 599 C CA . ASN A 1 72 ? 8.706 -8.984 0.429 1.00 87.44 72 ASN A CA 1
ATOM 600 C C . ASN A 1 72 ? 8.724 -9.908 1.662 1.00 87.44 72 ASN A C 1
ATOM 602 O O . ASN A 1 72 ? 8.378 -11.079 1.543 1.00 87.44 72 ASN A O 1
ATOM 606 N N . ARG A 1 73 ? 9.079 -9.402 2.850 1.00 90.44 73 ARG A N 1
ATOM 607 C CA . ARG A 1 73 ? 9.046 -10.162 4.115 1.00 90.44 73 ARG A CA 1
ATOM 608 C C . ARG A 1 73 ? 7.649 -10.237 4.721 1.00 90.44 73 ARG A C 1
ATOM 610 O O . ARG A 1 73 ? 7.367 -11.124 5.518 1.00 90.44 73 ARG A O 1
ATOM 617 N N . ILE A 1 74 ? 6.780 -9.298 4.351 1.00 93.56 74 ILE A N 1
ATOM 618 C CA . ILE A 1 74 ? 5.448 -9.115 4.942 1.00 93.56 74 ILE A CA 1
ATOM 619 C C . ILE A 1 74 ? 4.312 -9.323 3.935 1.00 93.56 74 ILE A C 1
ATOM 621 O O . ILE A 1 74 ? 3.133 -9.126 4.248 1.00 93.56 74 ILE A O 1
ATOM 625 N N . THR A 1 75 ? 4.650 -9.723 2.712 1.00 94.75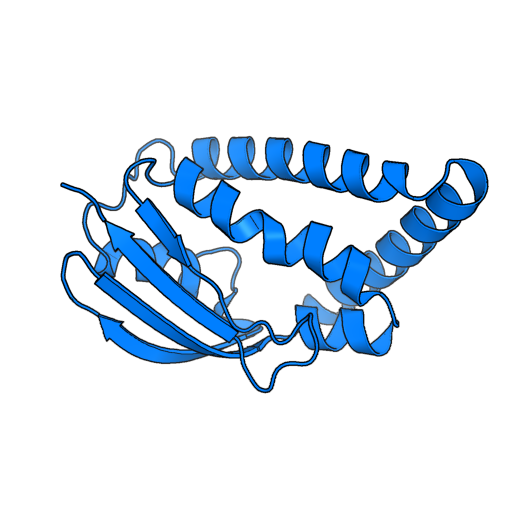 75 THR A N 1
ATOM 626 C CA . THR A 1 75 ? 3.696 -10.031 1.651 1.00 94.75 75 THR A CA 1
ATOM 627 C C . THR A 1 75 ? 4.057 -11.342 0.967 1.00 94.75 75 THR A C 1
ATOM 629 O O . THR A 1 75 ? 5.196 -11.789 0.999 1.00 94.75 75 TH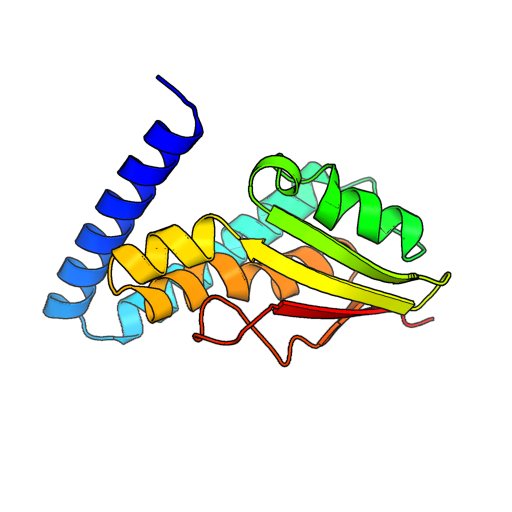R A O 1
ATOM 632 N N . ASN A 1 76 ? 3.066 -11.978 0.347 1.00 96.00 76 ASN A N 1
ATOM 633 C CA . ASN A 1 76 ? 3.295 -13.093 -0.565 1.00 96.00 76 ASN A CA 1
ATOM 634 C C . ASN A 1 76 ? 2.526 -12.821 -1.853 1.00 96.00 76 ASN A C 1
ATOM 636 O O . ASN A 1 76 ? 1.309 -12.580 -1.822 1.00 96.00 76 ASN A O 1
ATOM 640 N N . PHE A 1 77 ? 3.243 -12.844 -2.970 1.00 96.19 77 PHE A N 1
ATOM 641 C CA . PHE A 1 77 ? 2.711 -12.516 -4.274 1.00 96.19 77 PHE A CA 1
ATOM 642 C C . PHE A 1 77 ? 3.260 -13.429 -5.371 1.00 96.19 77 PHE A C 1
ATOM 644 O O . PHE A 1 77 ? 4.306 -14.057 -5.245 1.00 96.19 77 PHE A O 1
ATOM 651 N N . THR A 1 78 ? 2.535 -13.457 -6.481 1.00 97.31 78 THR A N 1
ATOM 652 C CA . THR A 1 78 ? 2.888 -14.144 -7.717 1.00 97.31 78 THR A CA 1
ATOM 653 C C . THR A 1 78 ? 2.824 -13.134 -8.852 1.00 97.31 78 THR A C 1
ATOM 655 O O . THR A 1 78 ? 1.845 -12.392 -8.982 1.00 97.31 78 THR A O 1
ATOM 658 N N . VAL A 1 79 ? 3.866 -13.099 -9.676 1.00 97.81 79 VAL A N 1
ATOM 659 C CA . VAL A 1 79 ? 3.869 -12.315 -10.914 1.00 97.81 79 VAL A CA 1
ATOM 660 C C . VAL A 1 79 ? 3.048 -13.085 -11.945 1.00 97.81 79 VAL A C 1
ATOM 662 O O . VAL A 1 79 ? 3.380 -14.221 -12.266 1.00 97.81 79 VAL A O 1
ATOM 665 N N . LEU A 1 80 ? 1.952 -12.489 -12.410 1.00 98.19 80 LEU A N 1
ATOM 666 C CA . LEU A 1 80 ? 1.084 -13.075 -13.435 1.00 98.19 80 LEU A CA 1
ATOM 667 C C . LEU A 1 80 ? 1.554 -12.702 -14.841 1.00 98.19 80 LEU A C 1
ATOM 669 O O . LEU A 1 80 ? 1.460 -13.509 -15.756 1.00 98.19 80 LEU A O 1
ATOM 673 N N . GLU A 1 81 ? 2.054 -11.478 -15.000 1.00 98.19 81 GLU A N 1
ATOM 674 C CA . GLU A 1 81 ? 2.589 -10.976 -16.260 1.00 98.19 81 GLU A CA 1
ATOM 675 C C . GLU A 1 81 ? 3.668 -9.934 -15.974 1.00 98.19 81 GLU A C 1
ATOM 677 O O . GLU A 1 81 ? 3.514 -9.114 -15.065 1.00 98.19 81 GLU A O 1
ATOM 682 N N . LYS A 1 82 ? 4.758 -9.955 -16.742 1.00 97.81 82 LYS A N 1
ATOM 683 C CA . LYS A 1 82 ? 5.792 -8.923 -16.694 1.00 97.81 82 LYS A CA 1
ATOM 684 C C . LYS A 1 82 ? 6.464 -8.802 -18.056 1.00 97.81 82 LYS A C 1
ATOM 686 O O . LYS A 1 82 ? 7.149 -9.716 -18.502 1.00 97.81 82 LYS A O 1
ATOM 691 N N . THR A 1 83 ? 6.253 -7.666 -18.702 1.00 97.69 83 THR A N 1
ATOM 692 C CA . THR A 1 83 ? 6.904 -7.258 -19.952 1.00 97.69 83 THR A CA 1
ATOM 693 C C . THR A 1 83 ? 7.630 -5.937 -19.721 1.00 97.69 83 THR A C 1
ATOM 695 O O . THR A 1 83 ? 7.592 -5.400 -18.621 1.00 97.69 83 THR A O 1
ATOM 698 N N . LYS A 1 84 ? 8.258 -5.347 -20.745 1.00 97.25 84 LYS A N 1
ATOM 699 C CA . LYS A 1 84 ? 8.922 -4.038 -20.604 1.00 97.25 84 LYS A CA 1
ATOM 700 C C . LYS A 1 84 ? 7.983 -2.945 -20.061 1.00 97.25 84 LYS A C 1
ATOM 702 O O . LYS A 1 84 ? 8.401 -2.163 -19.207 1.00 97.25 84 LYS A O 1
ATOM 707 N N . ASN A 1 85 ? 6.728 -2.917 -20.522 1.00 97.81 85 ASN A N 1
ATOM 708 C CA . ASN A 1 85 ? 5.786 -1.820 -20.265 1.00 97.81 85 ASN A CA 1
ATOM 709 C C . ASN A 1 85 ? 4.543 -2.232 -19.460 1.00 97.81 85 ASN A C 1
ATOM 711 O O . ASN A 1 85 ? 3.739 -1.361 -19.138 1.00 97.81 85 ASN A O 1
ATOM 715 N N . HIS A 1 86 ? 4.370 -3.513 -19.125 1.00 98.44 86 HIS A N 1
ATOM 716 C CA . HIS A 1 86 ? 3.210 -4.009 -18.380 1.00 98.44 86 HIS A CA 1
ATOM 717 C C . HIS A 1 86 ? 3.625 -4.967 -17.255 1.00 98.44 86 HIS A C 1
ATOM 719 O O . HIS A 1 86 ? 4.503 -5.810 -17.439 1.00 98.44 86 HIS A O 1
ATOM 725 N N . LEU A 1 87 ? 3.008 -4.825 -16.081 1.00 98.50 87 LEU A N 1
ATOM 726 C CA . LEU A 1 87 ? 3.241 -5.673 -14.913 1.00 98.50 87 LEU A CA 1
ATOM 727 C C . LEU A 1 87 ? 1.919 -5.989 -14.229 1.00 98.50 87 LEU A C 1
ATOM 729 O O . LEU A 1 87 ? 1.196 -5.082 -13.821 1.00 98.50 87 LEU A O 1
ATOM 733 N N . LYS A 1 88 ? 1.662 -7.275 -14.003 1.00 98.56 88 LYS A N 1
ATOM 734 C CA . LYS A 1 88 ? 0.502 -7.765 -13.267 1.00 98.56 88 LYS A CA 1
ATOM 735 C C . LYS A 1 88 ? 0.940 -8.680 -12.136 1.00 98.56 88 LYS A C 1
ATOM 737 O O . LYS A 1 88 ? 1.596 -9.696 -12.358 1.00 98.56 88 LYS A O 1
ATOM 742 N N . VAL A 1 89 ? 0.552 -8.336 -10.912 1.00 98.25 89 VAL A N 1
ATOM 743 C CA . VAL A 1 89 ? 0.936 -9.052 -9.691 1.00 98.25 89 VAL A CA 1
ATOM 744 C C . VAL A 1 89 ? -0.308 -9.413 -8.889 1.00 98.25 89 VAL A C 1
ATOM 746 O O . VAL A 1 89 ? -1.144 -8.561 -8.577 1.00 98.25 89 VAL A O 1
ATOM 749 N N . ARG A 1 9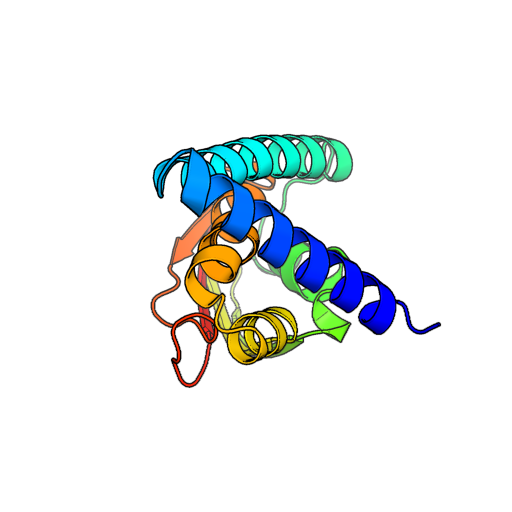0 ? -0.416 -10.687 -8.510 1.00 98.38 90 ARG A N 1
ATOM 750 C CA . ARG A 1 90 ? -1.417 -11.179 -7.560 1.00 98.38 90 ARG A CA 1
ATOM 751 C C . ARG A 1 90 ? -0.781 -11.319 -6.190 1.00 98.38 90 ARG A C 1
ATOM 753 O O . ARG A 1 90 ? 0.177 -12.061 -6.041 1.00 98.38 90 ARG A O 1
ATOM 760 N N . MET A 1 91 ? -1.340 -10.671 -5.176 1.00 97.88 91 MET A N 1
ATOM 761 C CA . MET A 1 91 ? -0.875 -10.786 -3.792 1.00 97.88 91 MET A CA 1
ATOM 762 C C . MET A 1 91 ? -1.914 -11.521 -2.951 1.00 97.88 91 MET A C 1
ATOM 764 O O . MET A 1 91 ? -3.043 -11.051 -2.811 1.00 97.88 91 MET A O 1
ATOM 768 N N . ASN A 1 92 ? -1.529 -12.661 -2.382 1.00 95.81 92 ASN A N 1
ATOM 769 C CA . ASN A 1 92 ? -2.423 -13.528 -1.607 1.00 95.81 92 ASN A CA 1
ATOM 770 C C . ASN A 1 92 ? -2.245 -13.353 -0.093 1.00 95.81 92 ASN A C 1
ATOM 772 O O . ASN A 1 92 ? -3.136 -13.712 0.670 1.00 95.81 92 ASN A O 1
ATOM 776 N N . LYS A 1 93 ? -1.118 -12.783 0.356 1.00 96.44 93 LYS A N 1
ATOM 777 C CA . LYS A 1 93 ? -0.900 -12.428 1.765 1.00 96.44 93 LYS A CA 1
ATOM 778 C C . LYS A 1 93 ? -0.329 -11.023 1.880 1.00 96.44 93 LYS A C 1
ATOM 780 O O . LYS A 1 93 ? 0.545 -10.642 1.106 1.00 96.44 93 LYS A O 1
ATOM 785 N N . CYS A 1 94 ? -0.827 -10.273 2.854 1.00 97.25 94 CYS A N 1
ATOM 786 C CA . CYS A 1 94 ? -0.345 -8.949 3.213 1.00 97.25 94 CYS A CA 1
ATOM 787 C C . CYS A 1 94 ? -0.541 -8.774 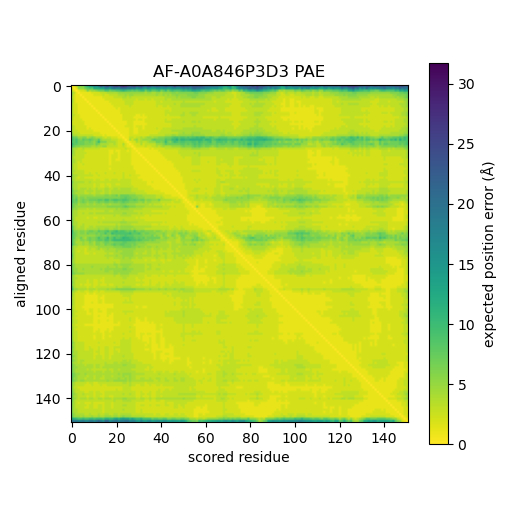4.715 1.00 97.25 94 CYS A C 1
ATOM 789 O O . CYS A 1 94 ? -1.678 -8.699 5.186 1.00 97.25 94 CYS A O 1
ATOM 791 N N . TRP A 1 95 ? 0.563 -8.701 5.450 1.00 97.19 95 TRP A N 1
ATOM 792 C CA . TRP A 1 95 ? 0.556 -8.566 6.902 1.00 97.19 95 TRP A CA 1
ATOM 793 C C . TRP A 1 95 ? -0.211 -7.321 7.360 1.00 97.19 95 TRP A C 1
ATOM 795 O O . TRP A 1 95 ? -1.040 -7.409 8.258 1.00 97.19 95 TRP A O 1
ATOM 805 N N . TYR A 1 96 ? -0.052 -6.180 6.676 1.00 97.44 96 TYR A N 1
ATOM 806 C CA . TYR A 1 96 ? -0.834 -4.982 6.994 1.00 97.44 96 TYR A CA 1
ATOM 807 C C . TYR A 1 96 ? -2.343 -5.232 6.893 1.00 97.44 96 TYR A C 1
ATOM 809 O O . TYR A 1 96 ? -3.085 -4.863 7.799 1.00 97.44 96 TYR A O 1
ATOM 817 N N . ALA A 1 97 ? -2.813 -5.874 5.820 1.00 98.06 97 ALA A N 1
ATOM 818 C CA . ALA A 1 97 ? -4.235 -6.186 5.678 1.00 98.06 97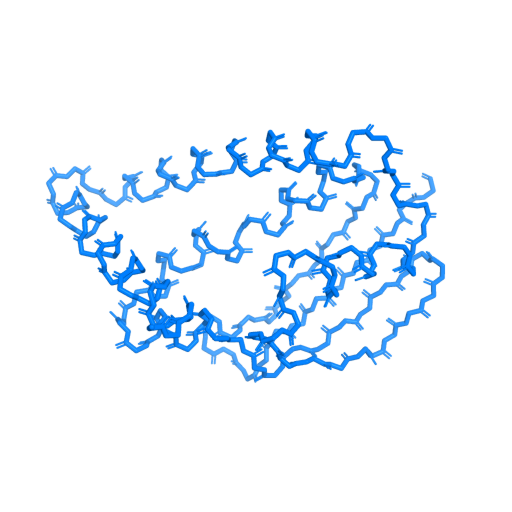 ALA A CA 1
ATOM 819 C C . ALA A 1 97 ? -4.729 -7.108 6.802 1.00 98.06 97 ALA A C 1
ATOM 821 O O . ALA A 1 97 ? -5.825 -6.906 7.315 1.00 98.06 97 ALA A O 1
ATOM 822 N N . GLU A 1 98 ? -3.919 -8.080 7.220 1.00 97.44 98 GLU A N 1
ATOM 823 C CA . GLU A 1 98 ? -4.240 -8.951 8.350 1.00 97.44 98 GLU A CA 1
ATOM 824 C C . GLU A 1 98 ? -4.371 -8.167 9.664 1.00 97.44 98 GLU A C 1
ATOM 826 O O . GLU A 1 98 ? -5.383 -8.300 10.356 1.00 97.44 98 GLU A O 1
ATOM 831 N N . ILE A 1 99 ? -3.390 -7.323 9.997 1.00 97.94 99 ILE A N 1
ATOM 832 C CA . ILE A 1 99 ? -3.389 -6.553 11.248 1.00 97.94 99 ILE A CA 1
ATOM 833 C C . ILE A 1 99 ? -4.568 -5.578 11.299 1.00 97.94 99 ILE A C 1
ATOM 835 O O . ILE A 1 99 ? -5.333 -5.600 12.263 1.00 97.94 99 ILE A O 1
ATOM 839 N N . TYR A 1 100 ? -4.778 -4.764 10.261 1.00 98.50 100 TYR A N 1
ATOM 840 C CA . TYR A 1 100 ? -5.879 -3.793 10.266 1.00 98.50 100 TYR A CA 1
ATOM 841 C C . TYR A 1 100 ? -7.260 -4.468 10.304 1.00 98.50 100 TYR A C 1
ATOM 843 O O . TYR A 1 100 ? -8.157 -3.939 10.956 1.00 98.50 100 TYR A O 1
ATOM 851 N N . ARG A 1 101 ? -7.429 -5.656 9.703 1.00 97.56 101 ARG A N 1
ATOM 852 C CA . ARG A 1 101 ? -8.666 -6.450 9.831 1.00 97.56 101 ARG A CA 1
ATOM 853 C C . ARG A 1 101 ? -8.869 -7.005 11.238 1.00 97.56 101 ARG A C 1
ATOM 855 O O . ARG A 1 101 ? -9.972 -6.916 11.771 1.00 97.56 101 ARG A O 1
ATOM 862 N N . LYS A 1 102 ? -7.818 -7.529 11.883 1.00 97.31 102 LYS A N 1
ATOM 863 C CA . LYS A 1 102 ? -7.892 -7.975 13.291 1.00 97.31 102 LYS A CA 1
ATOM 864 C C . LYS A 1 102 ? -8.321 -6.837 14.223 1.00 97.31 102 LYS A C 1
ATOM 866 O O . LYS A 1 102 ? -9.060 -7.072 15.173 1.00 97.31 102 LYS A O 1
ATOM 871 N N . LEU A 1 103 ? -7.901 -5.610 13.916 1.00 97.81 103 LEU A N 1
ATOM 872 C CA . LEU A 1 103 ? -8.262 -4.403 14.660 1.00 97.81 103 LEU A CA 1
ATOM 873 C C . LEU A 1 103 ? -9.613 -3.788 14.257 1.00 97.81 103 LEU A C 1
ATOM 875 O O . LEU A 1 103 ? -9.999 -2.785 14.854 1.00 97.81 103 LEU A O 1
ATOM 879 N N . LYS A 1 104 ? -10.327 -4.350 13.268 1.00 97.88 104 LYS A N 1
ATOM 880 C CA . LYS A 1 104 ? -11.556 -3.766 12.690 1.00 97.88 104 LYS A CA 1
ATOM 881 C C . LYS A 1 104 ? -11.354 -2.304 12.245 1.00 97.88 104 LYS A C 1
ATOM 883 O O . LYS A 1 104 ? -12.147 -1.410 12.551 1.00 97.88 104 LYS A O 1
ATOM 888 N N . ALA A 1 105 ? -10.214 -2.044 11.608 1.00 98.06 105 ALA A N 1
ATOM 889 C CA . ALA A 1 105 ? -9.745 -0.723 11.198 1.00 98.06 105 ALA A CA 1
ATOM 890 C C . ALA A 1 105 ? -9.363 -0.684 9.708 1.00 98.06 105 ALA A C 1
ATOM 892 O O . ALA A 1 105 ? -8.419 -0.000 9.307 1.00 98.06 105 ALA A O 1
ATOM 893 N N . GLU A 1 106 ? -10.074 -1.442 8.877 1.00 98.19 106 GLU A N 1
ATOM 894 C CA . GLU A 1 106 ? -9.838 -1.576 7.439 1.00 98.19 106 GLU A CA 1
ATOM 895 C C . GLU A 1 106 ? -9.936 -0.245 6.688 1.00 98.19 106 GLU A C 1
ATOM 897 O O . GLU A 1 106 ? -9.171 -0.001 5.760 1.00 98.19 106 GLU A O 1
ATOM 902 N N . ASP A 1 107 ? -10.838 0.640 7.098 1.00 97.31 107 ASP A N 1
ATOM 903 C CA . ASP A 1 107 ? -10.992 1.998 6.568 1.00 97.31 107 ASP A CA 1
ATOM 904 C C . ASP A 1 107 ? -9.747 2.867 6.814 1.00 97.31 107 ASP A C 1
ATOM 906 O O . ASP A 1 107 ? -9.301 3.585 5.914 1.00 97.31 107 ASP A O 1
ATOM 910 N N . ILE A 1 108 ? -9.138 2.759 8.000 1.00 98.19 108 ILE A N 1
ATOM 911 C CA . ILE A 1 108 ? -7.866 3.415 8.325 1.00 98.19 108 ILE A CA 1
ATOM 912 C C . ILE A 1 108 ? -6.734 2.748 7.544 1.00 98.19 108 ILE A C 1
ATOM 914 O O . ILE A 1 108 ? -5.942 3.440 6.906 1.00 98.19 108 ILE A O 1
ATOM 918 N N . GLY A 1 109 ? -6.663 1.415 7.544 1.00 98.25 109 GLY A N 1
ATOM 919 C CA . GLY A 1 109 ? -5.636 0.660 6.826 1.00 98.25 109 GLY A CA 1
ATOM 920 C C . GLY A 1 109 ? -5.651 0.928 5.320 1.00 98.25 109 GLY A C 1
ATOM 921 O O . GLY A 1 109 ? -4.599 1.081 4.696 1.00 98.25 109 GLY A O 1
ATOM 922 N N . LEU A 1 110 ? -6.835 1.067 4.724 1.00 98.19 110 LEU A N 1
ATOM 923 C CA . LEU A 1 110 ? -7.003 1.436 3.324 1.00 98.19 110 LEU A CA 1
ATOM 924 C C . LEU A 1 110 ? -6.362 2.798 3.045 1.00 98.19 110 LEU A C 1
ATOM 926 O O . LEU A 1 110 ? -5.524 2.903 2.148 1.00 98.19 110 LEU A O 1
ATOM 930 N N . LYS A 1 111 ? -6.720 3.818 3.832 1.00 97.75 111 LYS A N 1
ATOM 931 C CA . LYS A 1 111 ? -6.262 5.199 3.639 1.00 97.75 111 LYS A CA 1
ATOM 932 C C . LYS A 1 111 ? -4.790 5.396 3.985 1.00 97.75 111 LYS A C 1
ATOM 934 O O . LYS A 1 111 ? -4.097 6.129 3.288 1.00 97.75 111 LYS A O 1
ATOM 939 N N . MET A 1 112 ? -4.305 4.724 5.024 1.00 97.25 112 MET A N 1
ATOM 940 C CA . MET A 1 112 ? -2.954 4.909 5.552 1.00 97.25 112 MET A CA 1
ATOM 941 C C . MET A 1 112 ? -1.927 3.952 4.945 1.00 97.25 112 MET A C 1
ATOM 943 O O . MET A 1 112 ? -0.737 4.208 5.086 1.00 97.25 112 MET A O 1
ATOM 947 N N . VAL A 1 113 ? -2.333 2.857 4.299 1.00 96.69 113 VAL A N 1
ATOM 948 C CA . VAL A 1 113 ? -1.403 1.886 3.693 1.00 96.69 113 VAL A CA 1
ATOM 949 C C . VAL A 1 113 ? -1.682 1.743 2.203 1.00 96.69 113 VAL A C 1
ATOM 951 O O . VAL A 1 113 ? -0.881 2.171 1.383 1.00 96.69 113 VAL A O 1
ATOM 954 N N . CYS A 1 114 ? -2.846 1.209 1.831 1.00 97.56 114 CYS A N 1
ATOM 955 C CA . CYS A 1 114 ? -3.125 0.843 0.437 1.00 97.56 114 CYS A CA 1
ATOM 956 C C . CYS A 1 114 ? -3.202 2.046 -0.518 1.00 97.56 114 CYS A C 1
ATOM 958 O O . CYS A 1 114 ? -2.918 1.912 -1.704 1.00 97.56 114 CYS A O 1
ATOM 960 N N . MET A 1 115 ? -3.614 3.215 -0.026 1.00 97.00 115 MET A N 1
ATOM 961 C CA . MET A 1 115 ? -3.694 4.440 -0.827 1.00 97.00 115 MET A CA 1
ATOM 962 C C . MET A 1 115 ? -2.350 5.164 -0.972 1.00 97.00 115 MET A C 1
ATOM 964 O O . MET A 1 115 ? -2.290 6.162 -1.690 1.00 97.00 115 MET A O 1
ATOM 968 N N . MET A 1 116 ? -1.282 4.678 -0.331 1.00 96.94 116 MET A N 1
ATOM 969 C CA . MET A 1 116 ? 0.066 5.209 -0.547 1.00 96.94 116 MET A CA 1
ATOM 970 C C . MET A 1 116 ? 0.640 4.722 -1.876 1.00 96.94 116 MET A C 1
ATOM 972 O O . MET A 1 116 ? 1.345 5.482 -2.531 1.00 96.94 116 MET A O 1
ATOM 976 N N . ASP A 1 117 ? 0.276 3.511 -2.314 1.00 96.12 117 ASP A N 1
ATOM 977 C CA . ASP A 1 117 ? 0.751 2.901 -3.562 1.00 96.12 117 ASP A CA 1
ATOM 978 C C . ASP A 1 117 ? 0.713 3.867 -4.759 1.00 96.12 117 ASP A C 1
ATOM 980 O O . ASP A 1 117 ? 1.773 4.141 -5.318 1.00 96.12 117 ASP A O 1
ATOM 984 N N . PRO A 1 118 ? -0.436 4.459 -5.159 1.00 96.25 118 PRO A N 1
ATOM 985 C CA . PRO A 1 118 ? -0.468 5.354 -6.317 1.00 96.25 118 PRO A CA 1
ATOM 986 C C . PRO A 1 118 ? 0.429 6.591 -6.161 1.00 96.25 118 PRO A C 1
ATOM 988 O O . PRO A 1 118 ? 0.935 7.095 -7.163 1.00 96.25 118 PRO A O 1
ATOM 991 N N . VAL A 1 119 ? 0.644 7.071 -4.932 1.00 97.25 119 VAL A N 1
ATOM 992 C CA . VAL A 1 119 ? 1.525 8.214 -4.657 1.00 97.25 119 VAL A CA 1
ATOM 993 C C . VAL A 1 119 ? 2.987 7.811 -4.810 1.00 97.25 119 VAL A C 1
ATOM 995 O O . VAL A 1 119 ? 3.722 8.489 -5.523 1.00 97.25 119 VAL A O 1
ATOM 998 N N . MET A 1 120 ? 3.383 6.676 -4.225 1.00 95.94 120 MET A N 1
ATOM 999 C CA . MET A 1 120 ? 4.729 6.114 -4.373 1.00 95.94 120 MET A CA 1
ATOM 1000 C C . MET A 1 120 ? 5.067 5.874 -5.845 1.00 95.94 120 MET A C 1
ATOM 1002 O O . MET A 1 120 ? 6.100 6.325 -6.331 1.00 95.94 120 MET A O 1
ATOM 1006 N N . ASN A 1 121 ? 4.154 5.245 -6.588 1.00 95.81 121 ASN A N 1
ATOM 1007 C CA . ASN A 1 121 ? 4.371 4.911 -7.995 1.00 95.81 121 ASN A CA 1
ATOM 1008 C C . ASN A 1 121 ? 4.555 6.161 -8.860 1.00 95.81 121 ASN A C 1
ATOM 1010 O O . ASN A 1 121 ? 5.457 6.210 -9.693 1.00 95.81 121 ASN A O 1
ATOM 1014 N N . LYS A 1 122 ? 3.719 7.186 -8.643 1.00 96.06 122 LYS A N 1
ATOM 1015 C CA . LYS A 1 122 ? 3.809 8.456 -9.373 1.00 96.06 122 LYS A CA 1
ATOM 1016 C C . LYS A 1 122 ? 5.079 9.231 -9.016 1.00 96.06 122 LYS A C 1
ATOM 1018 O O . LYS A 1 122 ? 5.633 9.893 -9.889 1.00 96.06 122 LYS A O 1
ATOM 1023 N N . ALA A 1 123 ? 5.519 9.158 -7.760 1.00 96.25 123 ALA A N 1
ATOM 1024 C CA . ALA A 1 123 ? 6.755 9.781 -7.301 1.00 96.25 123 ALA A CA 1
ATOM 1025 C C . ALA A 1 123 ? 8.003 9.113 -7.902 1.00 96.25 123 ALA A C 1
ATOM 1027 O O . ALA A 1 123 ? 8.939 9.824 -8.249 1.00 96.25 123 ALA A O 1
ATOM 1028 N N . LEU A 1 124 ? 7.990 7.784 -8.080 1.00 95.75 124 LEU A N 1
ATOM 1029 C CA . LEU A 1 124 ? 9.066 7.040 -8.751 1.00 95.75 124 LEU A CA 1
ATOM 1030 C C . LEU A 1 124 ? 9.146 7.353 -10.246 1.00 95.75 124 LEU A C 1
ATOM 1032 O O . LEU A 1 124 ? 10.220 7.615 -10.779 1.00 95.75 124 LEU A O 1
ATOM 1036 N N . ASN A 1 125 ? 8.012 7.296 -10.946 1.00 96.44 125 ASN A N 1
ATOM 1037 C CA . ASN A 1 125 ? 7.942 7.660 -12.354 1.00 96.44 125 ASN A CA 1
ATOM 1038 C C . ASN A 1 125 ? 6.515 8.129 -12.709 1.00 96.44 125 ASN A C 1
ATOM 1040 O O . ASN A 1 125 ? 5.577 7.327 -12.692 1.00 96.44 125 ASN A O 1
ATOM 1044 N N . PRO A 1 126 ? 6.317 9.403 -13.104 1.00 95.88 126 PRO A N 1
ATOM 1045 C CA . PRO A 1 126 ? 4.988 9.950 -13.385 1.00 95.88 126 PRO A CA 1
ATOM 1046 C C . PRO A 1 126 ? 4.290 9.312 -14.600 1.00 95.88 126 PRO A C 1
ATOM 1048 O O . PRO A 1 126 ? 3.071 9.470 -14.757 1.00 95.88 126 PRO A O 1
ATOM 1051 N N . LYS A 1 127 ? 5.028 8.584 -15.453 1.00 97.12 127 LYS A N 1
ATOM 1052 C CA . LYS A 1 127 ? 4.481 7.822 -16.586 1.00 97.12 127 LYS A CA 1
ATOM 1053 C C . LYS A 1 127 ? 3.842 6.494 -16.168 1.00 97.12 127 LYS A C 1
ATOM 1055 O O . LYS A 1 127 ? 3.092 5.921 -16.961 1.00 97.12 127 LYS A O 1
ATOM 1060 N N . ILE A 1 128 ? 4.075 6.025 -14.939 1.00 97.44 128 ILE A N 1
ATOM 1061 C CA . ILE A 1 128 ? 3.450 4.807 -14.418 1.00 97.44 128 ILE A CA 1
ATOM 1062 C C . ILE A 1 128 ? 1.958 5.047 -14.176 1.00 97.44 128 ILE A C 1
ATOM 1064 O O . ILE A 1 128 ? 1.539 6.001 -13.513 1.00 97.44 128 ILE A O 1
ATOM 1068 N N . LYS A 1 129 ? 1.138 4.144 -14.705 1.00 97.00 129 LYS A N 1
ATOM 1069 C CA . LYS A 1 129 ? -0.287 4.012 -14.397 1.00 97.00 129 LYS A CA 1
ATOM 1070 C C . LYS A 1 129 ? -0.515 2.739 -13.605 1.00 97.00 129 LYS A C 1
ATOM 1072 O O . LYS A 1 129 ? 0.233 1.781 -13.751 1.00 97.00 129 LYS A O 1
ATOM 1077 N N . MET A 1 130 ? -1.546 2.752 -12.768 1.00 96.62 130 MET A N 1
ATOM 1078 C CA . MET A 1 130 ? -1.879 1.648 -11.878 1.00 96.62 130 MET A CA 1
ATOM 1079 C C . MET A 1 130 ? -3.390 1.426 -11.848 1.00 96.62 130 MET A C 1
ATOM 1081 O O . MET A 1 130 ? -4.157 2.383 -11.744 1.00 96.62 130 MET A O 1
ATOM 1085 N N . SER A 1 131 ? -3.794 0.159 -11.847 1.00 97.25 131 SER A N 1
ATOM 1086 C CA . SER A 1 131 ? -5.123 -0.312 -11.473 1.00 97.25 131 SER A CA 1
ATOM 1087 C C . SER A 1 131 ? -5.002 -1.311 -10.324 1.00 97.25 131 SER A C 1
ATOM 1089 O O . SER A 1 131 ? -4.035 -2.070 -10.230 1.00 97.25 131 SER A O 1
ATOM 1091 N N . ARG A 1 132 ? -5.976 -1.291 -9.408 1.00 96.94 132 ARG A N 1
ATOM 1092 C CA . ARG A 1 132 ? -6.016 -2.211 -8.261 1.00 96.94 132 ARG A CA 1
ATOM 1093 C C . ARG A 1 132 ? -7.449 -2.619 -7.913 1.00 96.94 132 ARG A C 1
ATOM 1095 O O . ARG A 1 132 ? -7.989 -2.137 -6.906 1.00 96.94 132 ARG A O 1
ATOM 1102 N N . PRO A 1 133 ? -8.097 -3.458 -8.743 1.00 96.31 133 PRO A N 1
ATOM 1103 C CA . PRO A 1 133 ? -9.519 -3.774 -8.603 1.00 96.31 133 PRO A CA 1
ATOM 1104 C C . PRO A 1 133 ? -9.814 -4.601 -7.346 1.00 96.31 133 PRO A C 1
ATOM 1106 O O . PRO A 1 133 ? -10.805 -4.353 -6.668 1.00 96.31 133 PRO A O 1
ATOM 1109 N N . LYS A 1 134 ? -8.913 -5.519 -6.973 1.00 98.12 134 LYS A N 1
ATOM 1110 C CA . LYS A 1 134 ? -9.031 -6.334 -5.757 1.00 98.12 134 LYS A CA 1
ATOM 1111 C C . LYS A 1 134 ? -8.025 -5.906 -4.697 1.00 98.12 134 LYS A C 1
ATOM 1113 O O . LYS A 1 134 ? -6.889 -5.545 -5.015 1.00 98.12 134 LYS A O 1
ATOM 1118 N N . LYS A 1 135 ? -8.442 -5.957 -3.432 1.00 98.25 135 LYS A N 1
ATOM 1119 C CA . LYS A 1 135 ? -7.651 -5.568 -2.255 1.00 98.25 135 LYS A CA 1
ATOM 1120 C C . LYS A 1 135 ? -8.023 -6.443 -1.057 1.00 98.25 135 LYS A C 1
ATOM 1122 O O . LYS A 1 135 ? -9.176 -6.397 -0.632 1.00 98.25 135 LYS A O 1
ATOM 1127 N N . LEU A 1 136 ? -7.043 -7.130 -0.466 1.00 98.25 136 LEU A N 1
ATOM 1128 C CA . LEU A 1 136 ? -7.191 -7.896 0.785 1.00 98.25 136 LEU A CA 1
ATOM 1129 C C . LEU A 1 136 ? -7.753 -7.032 1.929 1.00 98.25 136 LEU A C 1
ATOM 1131 O O . LEU A 1 136 ? -8.591 -7.491 2.697 1.00 98.25 136 LEU A O 1
ATOM 1135 N N . MET A 1 137 ? -7.329 -5.763 2.008 1.00 98.12 137 MET A N 1
ATOM 1136 C CA . MET A 1 137 ? -7.807 -4.792 3.006 1.00 98.12 137 MET A CA 1
ATOM 1137 C C . MET A 1 137 ? -9.323 -4.544 2.926 1.00 98.12 137 MET A C 1
ATOM 1139 O O . MET A 1 137 ? -9.934 -4.205 3.926 1.00 98.12 137 MET A O 1
ATOM 1143 N N . LEU A 1 138 ? -9.936 -4.731 1.751 1.00 96.94 138 LEU A N 1
ATOM 1144 C CA . LEU A 1 138 ? -11.384 -4.589 1.544 1.00 96.94 138 LEU A CA 1
ATOM 1145 C C . LEU A 1 138 ? -12.133 -5.929 1.650 1.00 96.94 138 LEU A C 1
ATOM 1147 O O . LEU A 1 138 ? -13.277 -6.024 1.224 1.00 96.94 138 LEU A O 1
ATOM 1151 N N . GLY A 1 139 ? -11.484 -6.981 2.157 1.00 96.31 139 GLY A N 1
ATOM 1152 C CA . GLY A 1 139 ? -12.095 -8.302 2.315 1.00 96.31 139 GLY A CA 1
ATOM 1153 C C . GLY A 1 139 ? -12.100 -9.175 1.056 1.00 96.31 139 GLY A C 1
ATOM 1154 O O . GLY A 1 139 ? -12.657 -10.267 1.094 1.00 96.31 139 GLY A O 1
ATOM 1155 N N . HIS A 1 140 ? -11.464 -8.747 -0.040 1.00 97.94 140 HIS A N 1
ATOM 1156 C CA . HIS A 1 140 ? -11.274 -9.620 -1.201 1.00 97.94 140 HIS A CA 1
ATOM 1157 C C . HIS A 1 140 ? -10.330 -10.790 -0.887 1.00 97.94 140 HIS A C 1
ATOM 1159 O O . HIS A 1 140 ? -9.528 -10.732 0.044 1.00 97.94 140 HIS A O 1
ATOM 1165 N N . ASP A 1 141 ? -10.372 -11.816 -1.736 1.00 97.19 141 ASP A N 1
ATOM 1166 C CA . ASP A 1 141 ? -9.530 -13.017 -1.669 1.00 97.19 141 ASP A CA 1
ATOM 1167 C C . ASP A 1 141 ? -8.041 -12.753 -1.954 1.00 97.19 141 ASP A C 1
ATOM 1169 O O . ASP A 1 141 ? -7.170 -13.523 -1.558 1.00 97.19 141 ASP A O 1
ATOM 1173 N N . CYS A 1 142 ? -7.736 -11.663 -2.657 1.00 98.19 142 CYS A N 1
ATOM 1174 C CA . CYS A 1 142 ? -6.382 -11.255 -3.011 1.00 98.19 142 CYS A CA 1
ATOM 1175 C C . CYS A 1 142 ? -6.306 -9.743 -3.274 1.00 98.19 142 CYS A C 1
ATOM 1177 O O . CYS A 1 142 ? -7.318 -9.037 -3.323 1.00 98.19 142 CYS A O 1
ATOM 1179 N N . CYS A 1 143 ? -5.091 -9.228 -3.470 1.00 98.44 143 CYS A N 1
ATOM 1180 C CA . CYS A 1 143 ? -4.899 -7.997 -4.228 1.00 98.44 143 CYS A CA 1
ATOM 1181 C C . CYS A 1 143 ? -4.520 -8.332 -5.668 1.00 98.44 143 CYS A C 1
ATOM 1183 O O . CYS A 1 143 ? -3.720 -9.238 -5.896 1.00 98.44 143 CYS A O 1
ATOM 1185 N N . ILE A 1 144 ? -5.031 -7.550 -6.614 1.00 98.44 144 ILE A N 1
ATOM 1186 C CA . ILE A 1 144 ? -4.544 -7.542 -7.994 1.00 98.44 144 ILE A CA 1
ATOM 1187 C C . ILE A 1 144 ? -3.949 -6.170 -8.238 1.00 98.44 144 ILE A C 1
ATOM 1189 O O . ILE A 1 144 ? -4.673 -5.184 -8.144 1.00 98.44 144 ILE A O 1
ATOM 1193 N N . PHE A 1 145 ? -2.651 -6.124 -8.506 1.00 98.31 145 PHE A N 1
ATOM 1194 C CA . PHE A 1 145 ? -1.951 -4.930 -8.948 1.00 98.31 145 PHE A CA 1
ATOM 1195 C C . PHE A 1 145 ? -1.675 -5.052 -10.438 1.00 98.31 145 PHE A C 1
ATOM 1197 O O . PHE A 1 145 ? -1.182 -6.085 -10.890 1.00 98.31 145 PHE A O 1
ATOM 1204 N N . GLU A 1 146 ? -1.981 -4.004 -11.185 1.00 98.38 146 GLU A N 1
ATOM 1205 C CA . GLU A 1 146 ? -1.730 -3.945 -12.618 1.00 98.38 146 GLU A CA 1
ATOM 1206 C C . GLU A 1 146 ? -1.142 -2.579 -12.953 1.00 98.38 146 GLU A C 1
ATOM 1208 O O . GLU A 1 146 ? -1.670 -1.554 -12.512 1.00 98.38 146 GLU A O 1
ATOM 1213 N N . TYR A 1 147 ? -0.020 -2.570 -13.665 1.00 98.50 147 TYR A N 1
ATOM 1214 C CA . TYR A 1 147 ? 0.765 -1.377 -13.942 1.00 98.50 147 TYR A CA 1
ATOM 1215 C C . TYR A 1 147 ? 1.138 -1.279 -15.407 1.00 98.50 147 TYR A C 1
ATOM 1217 O O . TYR A 1 147 ? 1.500 -2.276 -16.026 1.00 98.50 147 TYR A O 1
ATOM 1225 N N . TRP A 1 148 ? 1.154 -0.050 -15.913 1.00 98.12 148 TRP A N 1
ATOM 1226 C CA . TRP A 1 148 ? 1.583 0.264 -17.271 1.00 98.12 148 TRP A CA 1
ATOM 1227 C C . TRP A 1 148 ? 2.576 1.417 -17.257 1.00 98.12 148 TRP A C 1
ATOM 1229 O O . TRP A 1 148 ? 2.345 2.421 -16.580 1.00 98.12 148 TRP A O 1
ATOM 1239 N N . LEU A 1 149 ? 3.652 1.299 -18.029 1.00 97.38 149 LEU A N 1
ATOM 1240 C CA . LEU A 1 149 ? 4.555 2.403 -18.323 1.00 97.38 149 LEU A CA 1
ATOM 1241 C C . LEU A 1 149 ? 4.124 2.995 -19.658 1.00 97.38 149 LEU A C 1
ATOM 1243 O O . LEU A 1 149 ? 4.215 2.328 -20.686 1.00 97.38 149 LEU A O 1
ATOM 1247 N N . LYS A 1 150 ? 3.618 4.230 -19.632 1.00 91.75 150 LYS A N 1
ATOM 1248 C CA . LYS A 1 150 ? 3.366 4.966 -20.873 1.00 91.75 150 LYS A CA 1
ATOM 1249 C C . LYS A 1 150 ? 4.693 5.343 -21.529 1.00 91.75 150 LYS A C 1
ATOM 1251 O O . LYS A 1 150 ? 5.655 5.641 -20.818 1.00 91.75 150 LYS A O 1
ATOM 1256 N N . GLU A 1 151 ? 4.707 5.337 -22.857 1.00 75.69 151 GLU A N 1
ATOM 1257 C CA . GLU A 1 151 ? 5.816 5.867 -23.659 1.00 75.69 151 GLU A CA 1
ATOM 1258 C C . GLU A 1 151 ? 6.054 7.360 -23.389 1.00 75.69 151 GLU A C 1
ATOM 1260 O O . GLU A 1 151 ? 5.096 8.095 -23.051 1.00 75.69 151 GLU A O 1
#

Solvent-accessible surface area (backbone atoms only — not comparable to full-atom values): 8091 Å² total; per-residue (Å²): 131,60,71,66,62,52,51,48,52,53,49,53,50,51,50,53,52,52,51,56,47,26,73,77,68,36,74,64,49,57,55,53,53,27,54,50,48,44,53,54,47,30,52,50,43,39,64,76,38,66,91,50,65,58,89,33,35,66,54,41,45,45,44,71,56,48,63,43,90,51,44,49,82,48,38,41,72,46,80,77,44,79,46,64,44,36,36,29,37,40,30,68,43,46,50,67,37,51,52,24,50,77,67,74,33,33,73,56,38,37,48,71,49,66,57,38,52,67,43,46,47,36,46,48,32,73,52,49,45,77,50,63,90,38,37,44,49,78,71,41,87,28,26,37,44,36,37,37,52,58,133

Nearest PDB structures (foldseek):
  2pwn-assembly1_A-2  TM=5.965E-01  e=5.957E-03  Mus musculus
  6bde-assembly1_A  TM=4.395E-01  e=6.816E-04  Kordia algicida OT-1
  1wc8-assembly1_A-2  TM=5.626E-01  e=1.605E-02  Mus musculus
  2j3t-assembly1_A  TM=5.530E-01  e=8.030E-02  Mus musculus
  6jt0-assembly1_A  TM=3.797E-01  e=7.095E-02  Homo sapiens

Radius of gyration: 15.9 Å; Cα contacts (8 Å, |Δi|>4): 205; chains: 1; bounding box: 34×30×44 Å

Sequence (151 aa):
MDSLEIEKKYIEERVKVLRALEKSSGKKIIDRAADEKKRLIEKRIKEEYKNIIPVNMDQFFKIIFSDFEGINRITNFTVLEKTKNHLKVRMNKCWYAEIYRKLKAEDIGLKMVCMMDPVMNKALNPKIKMSRPKKLMLGHDCCIFEYWLKE

pLDDT: mean 95.46, std 4.85, range [57.34, 98.56]

Secondary structure (DSSP, 8-state):
--HHHHHHHHHHHHHHHHHHHHHHH-THHHHHHHHHHHHHHHHHHHHHTTT----SHHHHHIIIIIIGGGHHHHEEEEEEEE-SSEEEEEEEEEHHHHHHHHTT-HHHHIIIIITTHHHHHHHH-TTEEEE----GGGT-SSEEEEEEE--

Mean predicted aligned error: 3.04 Å